Protein AF-A0A1W1CSC5-F1 (afdb_monomer_lite)

Foldseek 3Di:
DVQVVVVCVVVVHPDLVPPPCSVPDVSVVVVVVVVVVVVPVPDPDDDDD

Structure (mmCIF, N/CA/C/O backbone):
data_AF-A0A1W1CSC5-F1
#
_entry.id   AF-A0A1W1CSC5-F1
#
loop_
_atom_site.group_PDB
_atom_site.id
_atom_site.type_symbol
_atom_site.label_atom_id
_atom_site.label_alt_id
_atom_site.label_comp_id
_atom_site.label_asym_id
_atom_site.label_entity_id
_atom_site.label_seq_id
_atom_site.pdbx_PDB_ins_code
_atom_site.Cartn_x
_atom_site.Cartn_y
_atom_site.Cartn_z
_atom_site.occupancy
_atom_site.B_iso_or_equiv
_atom_site.auth_seq_id
_atom_site.auth_comp_id
_atom_site.auth_asym_id
_atom_site.auth_atom_id
_atom_site.pdbx_PDB_model_num
ATOM 1 N N . MET A 1 1 ? 6.274 5.310 -3.241 1.00 64.25 1 MET A N 1
ATOM 2 C CA . MET A 1 1 ? 6.472 5.260 -1.768 1.00 64.25 1 MET A CA 1
ATOM 3 C C . MET A 1 1 ? 5.525 6.157 -0.975 1.00 64.25 1 MET A C 1
ATOM 5 O O . MET A 1 1 ? 4.786 5.616 -0.166 1.00 64.25 1 MET A O 1
ATOM 9 N N . LYS A 1 2 ? 5.466 7.479 -1.214 1.00 84.75 2 LYS A N 1
ATOM 10 C CA . LYS A 1 2 ? 4.657 8.415 -0.394 1.00 84.75 2 LYS A CA 1
ATOM 11 C C . LYS A 1 2 ? 3.157 8.061 -0.279 1.00 84.75 2 LYS A C 1
ATOM 13 O O . LYS A 1 2 ? 2.587 8.204 0.796 1.00 84.75 2 LYS A O 1
ATOM 18 N N . LYS A 1 3 ? 2.535 7.540 -1.348 1.00 93.75 3 LYS A N 1
ATOM 19 C CA . LYS A 1 3 ? 1.101 7.171 -1.393 1.00 93.75 3 LYS A CA 1
ATOM 20 C C . LYS A 1 3 ? 0.737 6.030 -0.426 1.00 93.75 3 LYS A C 1
ATOM 22 O O . LYS A 1 3 ? -0.227 6.152 0.323 1.00 93.75 3 LYS A O 1
ATOM 27 N N . LEU A 1 4 ? 1.531 4.953 -0.397 1.00 94.94 4 LEU A N 1
ATOM 28 C CA . LEU A 1 4 ? 1.306 3.811 0.503 1.00 94.94 4 LEU A CA 1
ATOM 29 C C . LEU A 1 4 ? 1.448 4.228 1.971 1.00 94.94 4 LEU A C 1
ATOM 31 O O . LEU A 1 4 ? 0.610 3.888 2.799 1.00 94.94 4 LEU A O 1
ATOM 35 N N . GLN A 1 5 ? 2.494 4.999 2.269 1.00 94.44 5 GLN A N 1
ATOM 36 C CA . GLN A 1 5 ? 2.804 5.428 3.628 1.00 94.44 5 GLN A CA 1
ATOM 37 C C . GLN A 1 5 ? 1.739 6.394 4.169 1.00 94.44 5 GLN A C 1
ATOM 39 O O . GLN A 1 5 ? 1.298 6.249 5.305 1.00 94.44 5 GLN A O 1
ATOM 44 N N . ALA A 1 6 ? 1.249 7.319 3.337 1.00 96.75 6 ALA A N 1
ATOM 45 C CA . ALA A 1 6 ? 0.123 8.180 3.690 1.00 96.75 6 ALA A CA 1
ATOM 46 C C . ALA A 1 6 ? -1.162 7.372 3.941 1.00 96.75 6 ALA A C 1
ATOM 48 O O . ALA A 1 6 ? -1.857 7.617 4.924 1.00 96.75 6 ALA A O 1
ATOM 49 N N . CYS A 1 7 ? -1.445 6.367 3.102 1.00 96.75 7 CYS A N 1
ATOM 50 C CA . CYS A 1 7 ? -2.583 5.469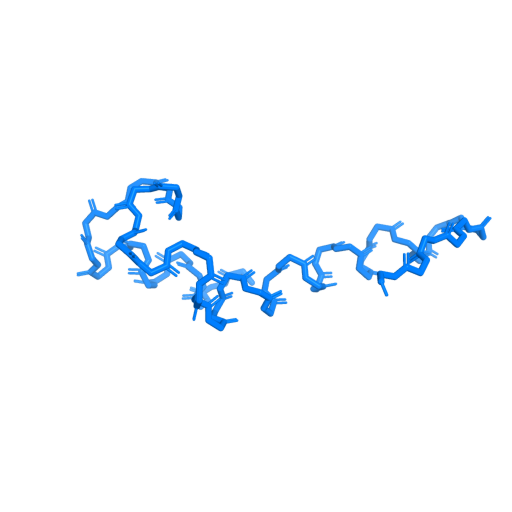 3.303 1.00 96.75 7 CYS A CA 1
ATOM 51 C C . CYS A 1 7 ? -2.493 4.741 4.654 1.00 96.75 7 CYS A C 1
ATOM 53 O O . CYS A 1 7 ? -3.439 4.771 5.441 1.00 96.75 7 CYS A O 1
ATOM 55 N N . GLN A 1 8 ? -1.333 4.154 4.952 1.00 96.50 8 GLN A N 1
ATOM 56 C CA . GLN A 1 8 ? -1.047 3.477 6.216 1.00 96.50 8 GLN A CA 1
ATOM 57 C C . GLN A 1 8 ? -1.273 4.393 7.424 1.00 96.50 8 GLN A C 1
ATOM 59 O O . GLN A 1 8 ? -2.018 4.023 8.327 1.00 96.50 8 GLN A O 1
ATOM 64 N N . VAL A 1 9 ? -0.723 5.611 7.401 1.00 96.81 9 VAL A N 1
ATOM 65 C CA . VAL A 1 9 ? -0.906 6.596 8.479 1.00 96.81 9 VAL A CA 1
ATOM 66 C C . VAL A 1 9 ? -2.374 6.992 8.638 1.00 96.81 9 VAL A C 1
ATOM 68 O O . VAL A 1 9 ? -2.878 6.977 9.756 1.00 96.81 9 VAL A O 1
ATOM 71 N N . SER A 1 10 ? -3.088 7.271 7.541 1.00 96.94 10 SER A N 1
ATOM 72 C CA . SER A 1 10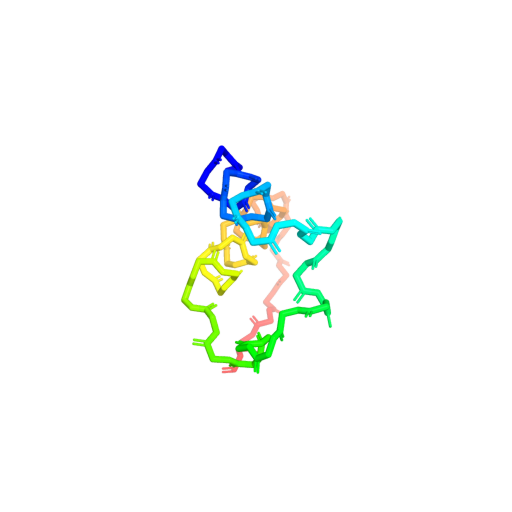 ? -4.507 7.663 7.598 1.00 96.94 10 SER A CA 1
ATOM 73 C C . SER A 1 10 ? -5.419 6.576 8.176 1.00 96.94 10 SER A C 1
ATOM 75 O O . SER A 1 10 ? -6.410 6.890 8.827 1.00 96.94 10 SER A O 1
ATOM 77 N N . LYS A 1 11 ? -5.067 5.300 7.975 1.00 95.75 11 LYS A N 1
ATOM 78 C CA . LYS A 1 11 ? -5.773 4.145 8.548 1.00 95.75 11 LYS A CA 1
ATOM 79 C C . LYS A 1 11 ? -5.222 3.720 9.917 1.00 95.75 11 LYS A C 1
ATOM 81 O O . LYS A 1 11 ? -5.732 2.773 10.499 1.00 95.75 11 LYS A O 1
ATOM 86 N N . GLY A 1 12 ? -4.176 4.372 10.429 1.00 97.06 12 GLY A N 1
ATOM 87 C CA . GLY A 1 12 ? -3.518 3.978 11.680 1.00 97.06 12 GLY A CA 1
ATOM 88 C C . GLY A 1 12 ? -2.785 2.631 11.604 1.00 97.06 12 GLY A C 1
ATOM 89 O O . GLY A 1 12 ? -2.519 2.002 12.627 1.00 97.06 12 GLY A O 1
ATOM 90 N N . HIS A 1 13 ? -2.449 2.159 10.403 1.00 96.25 13 HIS A N 1
ATOM 91 C CA . HIS A 1 13 ? -1.780 0.881 10.185 1.00 96.25 13 HIS A CA 1
ATOM 92 C C . HIS A 1 13 ? -0.266 1.062 10.078 1.00 96.25 13 HIS A C 1
ATOM 94 O O . HIS A 1 13 ? 0.223 1.902 9.331 1.00 96.25 13 HIS A O 1
ATOM 100 N N . LYS A 1 14 ? 0.499 0.203 10.758 1.00 93.50 14 LYS A N 1
ATOM 101 C CA . LYS A 1 14 ? 1.970 0.157 10.623 1.00 93.50 14 LYS A CA 1
ATOM 102 C C . LYS A 1 14 ? 2.446 -0.668 9.423 1.00 93.50 14 LYS A C 1
ATOM 104 O O . LYS A 1 14 ? 3.604 -0.594 9.036 1.00 93.50 14 LYS A O 1
ATOM 109 N N . SER A 1 15 ? 1.558 -1.475 8.848 1.00 94.00 15 SER A N 1
ATOM 110 C CA . SER A 1 15 ? 1.815 -2.331 7.692 1.00 94.00 15 SER A CA 1
ATOM 111 C C . SER A 1 15 ? 0.523 -2.524 6.912 1.00 94.00 15 SER A C 1
ATOM 113 O O . SER A 1 15 ? -0.562 -2.539 7.494 1.00 94.00 15 SER A O 1
ATOM 115 N N . CYS A 1 16 ? 0.627 -2.745 5.599 1.00 95.62 16 CYS A N 1
ATOM 116 C CA . CYS A 1 16 ? -0.544 -3.096 4.801 1.00 95.62 16 CYS A CA 1
ATOM 117 C C . CYS A 1 16 ? -1.163 -4.428 5.236 1.00 95.62 16 CYS A C 1
ATOM 119 O O . CYS A 1 16 ? -2.355 -4.597 5.032 1.00 95.62 16 CYS A O 1
ATOM 121 N N . SER A 1 17 ? -0.406 -5.341 5.859 1.00 94.62 17 SER A N 1
ATOM 122 C CA . SER A 1 17 ? -0.922 -6.634 6.347 1.00 94.62 17 SER A CA 1
ATOM 123 C C . SER A 1 17 ? -2.024 -6.510 7.400 1.00 94.62 17 SER A C 1
ATOM 125 O O . SER A 1 17 ? -2.777 -7.453 7.594 1.00 94.62 17 SER A O 1
ATOM 127 N N . LEU A 1 18 ? -2.134 -5.352 8.057 1.00 96.50 18 LEU A N 1
ATOM 128 C CA . LEU A 1 18 ? -3.209 -5.044 9.004 1.00 96.50 18 LEU A CA 1
ATOM 129 C C . LEU A 1 18 ? -4.454 -4.462 8.313 1.00 96.50 18 LEU A C 1
ATOM 131 O O . LEU A 1 18 ? -5.462 -4.210 8.959 1.00 96.50 18 LEU A O 1
ATOM 135 N N . CYS A 1 19 ? -4.387 -4.214 7.003 1.00 95.88 19 CYS A N 1
ATOM 136 C CA . CYS A 1 19 ? -5.487 -3.654 6.236 1.00 95.88 19 CYS A CA 1
ATOM 137 C C . CYS A 1 19 ? -6.519 -4.732 5.899 1.00 95.88 19 CYS A C 1
ATOM 139 O O . CYS A 1 19 ? -6.193 -5.727 5.257 1.00 95.88 19 CYS A O 1
ATOM 141 N N . GLU A 1 20 ? -7.785 -4.469 6.219 1.00 96.44 20 GLU A N 1
ATOM 142 C CA . GLU A 1 20 ? -8.946 -5.286 5.824 1.00 96.44 20 GLU A CA 1
ATOM 143 C C . GLU A 1 20 ? -9.024 -5.548 4.306 1.00 96.44 20 GLU A C 1
ATOM 145 O O . GLU A 1 20 ? -9.553 -6.560 3.851 1.00 96.44 20 GLU A O 1
ATOM 150 N N . PHE A 1 21 ? -8.434 -4.655 3.507 1.00 95.81 21 PHE A N 1
ATOM 151 C CA . PHE A 1 21 ? -8.375 -4.754 2.055 1.00 95.81 21 PHE A CA 1
ATOM 152 C C . PHE A 1 21 ? -7.056 -5.340 1.546 1.00 95.81 21 PHE A C 1
ATOM 154 O O . PHE A 1 21 ? -6.772 -5.177 0.370 1.00 95.81 21 PHE A O 1
ATOM 161 N N . TYR A 1 22 ? -6.228 -5.999 2.366 1.00 94.31 22 TYR A N 1
ATOM 162 C CA . TYR A 1 22 ? -4.871 -6.429 1.985 1.00 94.31 22 TYR A CA 1
ATOM 163 C C . TYR A 1 22 ? -4.774 -7.069 0.588 1.00 94.31 22 TYR A C 1
ATOM 165 O O . TYR A 1 22 ? -3.944 -6.649 -0.219 1.00 94.31 22 TYR A O 1
ATOM 173 N N . PHE A 1 23 ? -5.658 -8.023 0.280 1.00 93.88 23 PHE A N 1
ATOM 174 C CA . PHE A 1 23 ? -5.686 -8.725 -1.011 1.00 93.88 23 PHE A CA 1
ATOM 175 C C . PHE A 1 23 ? -6.318 -7.924 -2.162 1.00 93.88 23 PHE A C 1
ATOM 177 O O . PHE A 1 23 ? -6.119 -8.276 -3.316 1.00 93.88 23 PHE A O 1
ATOM 184 N N . ARG A 1 24 ? -7.071 -6.856 -1.870 1.00 96.19 24 ARG A N 1
ATOM 185 C CA . ARG A 1 24 ? -7.800 -6.028 -2.856 1.00 96.19 24 ARG A CA 1
ATOM 186 C C . ARG A 1 24 ? -7.359 -4.558 -2.866 1.00 96.19 24 ARG A C 1
ATOM 188 O O . ARG A 1 24 ? -8.020 -3.714 -3.456 1.00 96.19 24 ARG A O 1
ATOM 195 N N . CYS A 1 25 ? -6.273 -4.219 -2.176 1.00 96.69 25 CYS A N 1
ATOM 196 C CA . CYS A 1 25 ? -5.818 -2.842 -2.032 1.00 96.69 25 CYS A CA 1
ATOM 197 C C . CYS A 1 25 ? -4.973 -2.443 -3.243 1.00 96.69 25 CYS A C 1
ATOM 199 O O . CYS A 1 25 ? -3.803 -2.814 -3.337 1.00 96.69 25 CYS A O 1
ATOM 201 N N . GLU A 1 26 ? -5.543 -1.627 -4.126 1.00 96.31 26 GLU A N 1
ATOM 202 C CA . GLU A 1 26 ? -4.872 -1.139 -5.339 1.00 96.31 26 GLU A CA 1
ATOM 203 C C . GLU A 1 26 ? -3.586 -0.364 -5.025 1.00 96.31 26 GLU A C 1
ATOM 205 O O . GLU A 1 26 ? -2.569 -0.550 -5.681 1.00 96.31 26 GL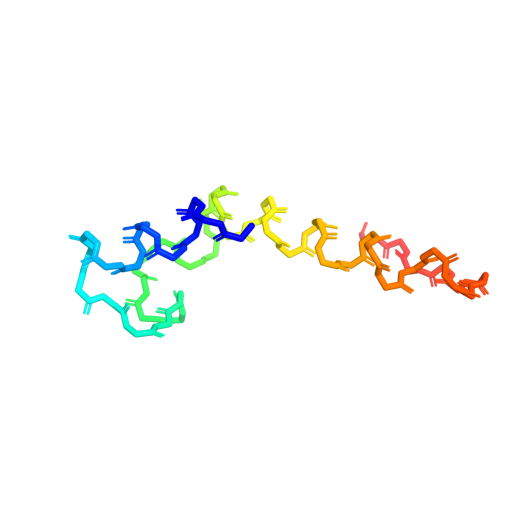U A O 1
ATOM 210 N N . ILE A 1 27 ? -3.571 0.436 -3.951 1.00 95.94 27 ILE A N 1
ATOM 211 C CA . ILE A 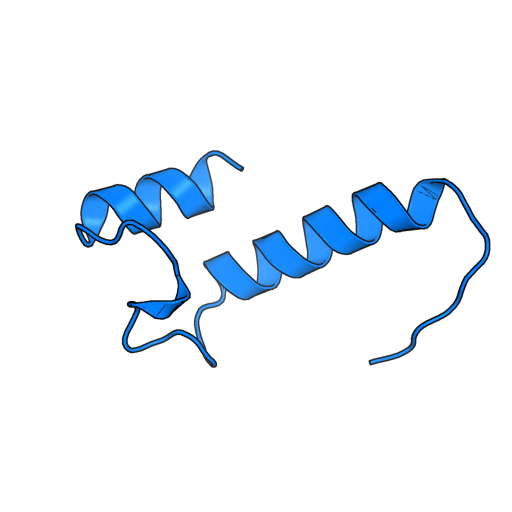1 27 ? -2.376 1.196 -3.537 1.00 95.94 27 ILE A CA 1
ATOM 212 C C . ILE A 1 27 ? -1.222 0.253 -3.164 1.00 95.94 27 ILE A C 1
ATOM 214 O O . ILE A 1 27 ? -0.058 0.540 -3.454 1.00 95.94 27 ILE A O 1
ATOM 218 N N . ARG A 1 28 ? -1.534 -0.872 -2.507 1.00 95.81 28 ARG A N 1
ATOM 219 C CA . ARG A 1 28 ? -0.549 -1.911 -2.187 1.00 95.81 28 ARG A CA 1
ATOM 220 C C . ARG A 1 28 ? -0.081 -2.606 -3.461 1.00 95.81 28 ARG A C 1
ATOM 222 O O . ARG A 1 28 ? 1.117 -2.821 -3.599 1.00 95.81 28 ARG A O 1
ATOM 229 N N . ASP A 1 29 ? -0.998 -2.954 -4.355 1.00 95.44 29 ASP A N 1
ATOM 230 C CA . ASP A 1 29 ? -0.679 -3.628 -5.615 1.00 95.44 29 ASP A CA 1
ATOM 231 C C . ASP A 1 29 ? 0.245 -2.778 -6.505 1.00 95.44 29 ASP A C 1
ATOM 233 O O . ASP A 1 29 ? 1.322 -3.228 -6.895 1.00 95.44 29 ASP A O 1
ATOM 237 N N . GLU A 1 30 ? -0.096 -1.500 -6.706 1.00 94.06 30 GLU A N 1
ATOM 238 C CA . GLU A 1 30 ? 0.746 -0.516 -7.398 1.00 94.06 30 GLU A CA 1
ATOM 239 C C . GLU A 1 30 ? 2.145 -0.426 -6.773 1.00 94.06 30 GLU A C 1
ATOM 241 O O . GLU A 1 30 ? 3.154 -0.388 -7.479 1.00 94.06 30 GLU A O 1
ATOM 246 N N . TYR A 1 31 ? 2.217 -0.396 -5.437 1.00 93.19 31 TYR A N 1
ATOM 247 C CA . TYR A 1 31 ? 3.484 -0.348 -4.715 1.00 93.19 31 TYR A CA 1
ATOM 248 C C . TYR A 1 31 ? 4.331 -1.599 -4.965 1.00 93.19 31 TYR A C 1
ATOM 250 O O . TYR A 1 31 ? 5.519 -1.473 -5.256 1.00 93.19 31 TYR A O 1
ATOM 258 N N . VAL A 1 32 ? 3.737 -2.792 -4.865 1.00 91.81 32 VAL A N 1
ATOM 259 C CA . VAL A 1 32 ? 4.443 -4.065 -5.073 1.00 91.81 32 VAL A CA 1
ATOM 260 C C . VAL A 1 32 ? 4.978 -4.141 -6.500 1.00 91.81 32 VAL A C 1
ATOM 262 O O . VAL A 1 32 ? 6.164 -4.410 -6.681 1.00 91.81 32 VAL A O 1
ATOM 265 N N . LYS A 1 33 ? 4.153 -3.805 -7.498 1.00 90.19 33 LYS A N 1
ATOM 266 C CA . LYS A 1 33 ? 4.561 -3.744 -8.909 1.00 90.19 33 LYS A CA 1
ATOM 267 C C . LYS A 1 33 ? 5.713 -2.768 -9.130 1.00 90.19 33 LYS A C 1
ATOM 269 O O . LYS A 1 33 ? 6.688 -3.105 -9.793 1.00 90.19 33 LYS A O 1
ATOM 274 N N . ALA A 1 34 ? 5.637 -1.567 -8.556 1.00 89.25 34 ALA A N 1
ATOM 275 C CA . ALA A 1 34 ? 6.690 -0.565 -8.694 1.00 89.25 34 ALA A CA 1
ATOM 276 C C . ALA A 1 34 ? 8.019 -1.015 -8.062 1.00 89.25 34 ALA A C 1
ATOM 278 O O . ALA A 1 34 ? 9.074 -0.801 -8.658 1.00 89.25 34 ALA A O 1
ATOM 279 N N . VAL A 1 35 ? 7.976 -1.654 -6.886 1.00 87.94 35 VAL A N 1
ATOM 280 C CA . VAL A 1 35 ? 9.171 -2.206 -6.225 1.00 87.94 35 VAL A CA 1
ATOM 281 C C . VAL A 1 35 ? 9.762 -3.339 -7.047 1.00 87.94 35 VAL A C 1
ATOM 283 O O . VAL A 1 35 ? 10.955 -3.299 -7.339 1.00 87.94 35 VAL A O 1
ATOM 286 N N . TYR A 1 36 ? 8.932 -4.288 -7.477 1.00 85.56 36 TYR A N 1
ATOM 287 C CA . TYR A 1 36 ? 9.361 -5.399 -8.318 1.00 85.56 36 TYR A CA 1
ATOM 288 C C . TYR A 1 36 ? 10.042 -4.886 -9.591 1.00 85.56 36 TYR A C 1
ATOM 290 O O . TYR A 1 36 ? 11.206 -5.179 -9.826 1.00 85.56 36 TYR A O 1
ATOM 298 N N . ASN A 1 37 ? 9.396 -3.975 -10.323 1.00 85.12 37 ASN A N 1
ATOM 299 C CA . ASN A 1 37 ? 9.971 -3.360 -11.522 1.00 85.12 37 ASN A CA 1
ATOM 300 C C . ASN A 1 37 ? 11.262 -2.573 -11.247 1.00 85.12 37 ASN A C 1
ATOM 302 O O . ASN A 1 37 ? 12.119 -2.476 -12.121 1.00 85.12 37 ASN A O 1
ATOM 306 N N . SER A 1 38 ? 11.415 -1.976 -10.060 1.00 83.94 38 SER A N 1
ATOM 307 C CA . SER A 1 38 ? 12.655 -1.286 -9.684 1.00 83.94 38 SER A CA 1
ATOM 308 C C . SER A 1 38 ? 13.804 -2.248 -9.373 1.00 83.94 38 SER A C 1
ATOM 310 O O . SER A 1 38 ? 14.957 -1.892 -9.592 1.00 83.94 38 SER A O 1
ATOM 312 N N . MET A 1 39 ? 13.488 -3.464 -8.917 1.00 76.38 39 MET A N 1
ATOM 313 C CA . MET A 1 39 ? 14.450 -4.528 -8.625 1.00 76.38 39 MET A CA 1
ATOM 314 C C . MET A 1 39 ? 14.799 -5.346 -9.880 1.00 76.38 39 MET A C 1
ATOM 316 O O . MET A 1 39 ? 15.960 -5.685 -10.076 1.00 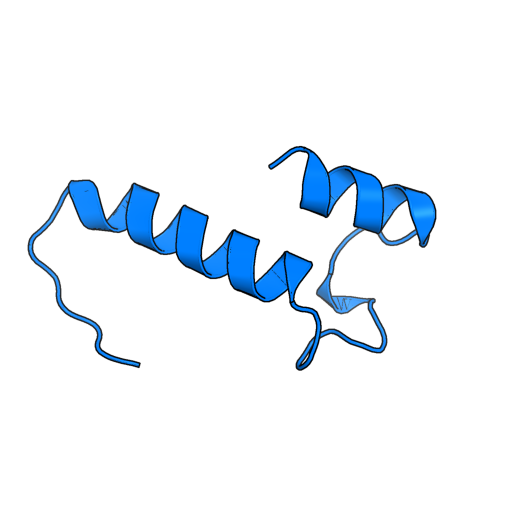76.38 39 MET A O 1
ATOM 320 N N . SER A 1 40 ? 13.840 -5.576 -10.783 1.00 65.19 40 SER A N 1
ATOM 321 C CA . SER A 1 40 ? 14.037 -6.325 -12.037 1.00 65.19 40 SER A CA 1
ATOM 322 C C . SER A 1 40 ? 14.789 -5.552 -13.127 1.00 65.19 40 SER A C 1
ATOM 324 O O . SER A 1 40 ? 15.126 -6.118 -14.159 1.00 65.19 40 SER A O 1
ATOM 326 N N . LYS A 1 41 ? 15.088 -4.260 -12.930 1.00 60.34 41 LYS A N 1
ATOM 327 C CA . LYS A 1 41 ? 15.921 -3.478 -13.866 1.00 60.34 41 LYS A CA 1
ATOM 328 C C . LYS A 1 41 ? 17.409 -3.867 -13.851 1.00 60.34 41 LYS A C 1
ATOM 330 O O . LYS A 1 41 ? 18.152 -3.340 -14.673 1.00 60.34 41 LYS A O 1
ATOM 335 N N . GLY A 1 42 ? 17.838 -4.734 -12.929 1.00 55.84 42 GLY A N 1
ATOM 336 C CA . GLY A 1 42 ? 19.235 -5.160 -12.783 1.00 55.84 42 GLY A CA 1
ATOM 337 C C . GLY A 1 42 ? 19.583 -6.512 -13.404 1.00 55.84 42 GLY A C 1
ATOM 338 O O . GLY A 1 42 ? 20.711 -6.676 -13.847 1.00 55.84 42 GLY A O 1
ATOM 339 N N . ASP A 1 43 ? 18.642 -7.452 -13.490 1.00 51.66 43 ASP A N 1
ATOM 340 C CA . ASP A 1 43 ? 18.926 -8.806 -13.963 1.00 51.66 43 ASP A CA 1
ATOM 341 C C . ASP A 1 43 ? 17.771 -9.337 -14.804 1.00 51.66 43 ASP A C 1
ATOM 343 O O . ASP A 1 43 ? 16.599 -9.268 -14.431 1.00 51.66 43 ASP A O 1
ATOM 347 N N . THR A 1 44 ? 18.127 -9.885 -15.961 1.00 58.75 44 THR A N 1
ATOM 348 C CA . THR A 1 44 ? 17.230 -10.640 -16.833 1.00 58.75 44 THR A CA 1
ATOM 349 C C . THR A 1 44 ? 16.720 -11.854 -16.054 1.00 58.75 44 THR A C 1
ATOM 351 O O . THR A 1 44 ? 17.382 -12.884 -15.998 1.00 58.75 44 THR A O 1
ATOM 354 N N . GLY A 1 45 ? 15.566 -11.731 -15.403 1.00 53.16 45 GLY A N 1
ATOM 355 C CA . GLY A 1 45 ? 15.012 -12.776 -14.549 1.00 53.16 45 GLY A CA 1
ATOM 356 C C . GLY A 1 45 ? 13.497 -12.712 -14.556 1.00 53.16 45 GLY A C 1
ATOM 357 O O . GLY A 1 45 ? 12.894 -12.044 -13.720 1.00 53.16 45 GLY A O 1
ATOM 358 N N . GLY A 1 46 ? 12.896 -13.375 -15.543 1.00 60.09 46 GLY A N 1
ATOM 359 C CA . GLY A 1 46 ? 11.451 -13.485 -15.673 1.00 60.09 46 GLY A CA 1
ATOM 360 C C . GLY A 1 46 ? 10.821 -14.105 -14.430 1.00 60.09 46 GLY A C 1
ATOM 361 O O . GLY A 1 46 ? 11.208 -15.187 -14.004 1.00 60.09 46 GLY A O 1
ATOM 362 N N . PHE A 1 47 ? 9.816 -13.429 -13.892 1.00 52.69 47 PHE A N 1
ATOM 363 C CA . PHE A 1 47 ? 8.678 -14.091 -13.277 1.00 52.69 47 PHE A CA 1
ATOM 364 C C . PHE A 1 47 ? 7.432 -13.460 -13.890 1.00 52.69 47 PHE A C 1
ATOM 366 O O . PHE A 1 47 ? 7.121 -12.294 -13.646 1.00 52.69 47 PHE A O 1
ATOM 373 N N . GLU A 1 48 ? 6.776 -14.231 -14.754 1.00 50.91 48 GLU A N 1
ATOM 374 C CA . GLU A 1 48 ? 5.395 -13.977 -15.146 1.00 50.91 48 GLU A CA 1
ATOM 375 C C . GLU A 1 48 ? 4.484 -14.268 -13.944 1.00 50.91 48 GLU A C 1
ATOM 377 O O . GLU A 1 48 ? 4.756 -15.187 -13.165 1.00 50.91 48 GLU A O 1
ATOM 382 N N . PHE A 1 49 ? 3.452 -13.440 -13.776 1.00 52.78 49 PHE A N 1
ATOM 383 C CA . PHE A 1 49 ? 2.417 -13.580 -12.749 1.00 52.78 49 PHE A CA 1
ATOM 384 C C . PHE A 1 49 ? 1.203 -14.313 -13.310 1.00 52.78 49 PHE A C 1
ATOM 386 O O . PHE A 1 49 ? 0.816 -13.985 -14.455 1.00 52.78 49 PHE A O 1
#

Sequence (49 aa):
MKKLQACQVSKGHKSCSLCEFYFRCEIRDEYVKAVYNSMSKGDTGGFEF

pLDDT: mean 85.12, std 15.9, range [50.91, 97.06]

Secondary structure (DSS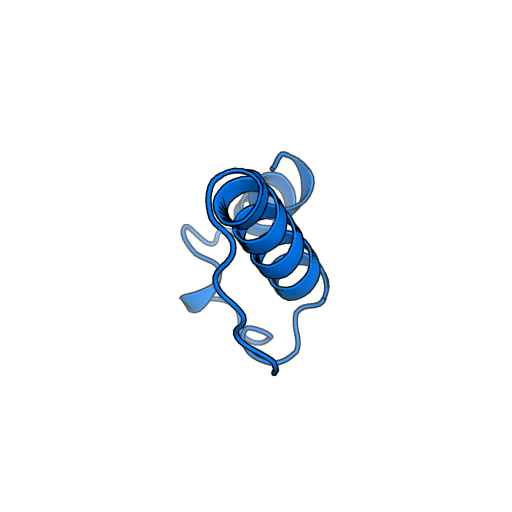P, 8-state):
-HHHHHHHHHTT-SSGGG-TTGGG-HHHHHHHHHHHHHHTTSS------

Organism: NCBI:txid652676

Radius of gyration: 12.71 Å; chains: 1; bounding box: 28×22×28 Å